Protein AF-A0A938DXZ9-F1 (afdb_monomer_lite)

Sequence (107 aa):
MTWPRDLVDAGHPEFLEHAERWLLDRSPPEWRTSTLRGDVPALAWAVTHHIEGARAGARQAYREARPRFQEPLLTRVHTALESYGAHLLTVEREVAQVRRALDRRST

Secondary structure (DSSP, 8-state):
----TTS--TTSTTHHHHHHHHHHTTS-GGGGGSTTTT-HHHHHHHHHHHHHHHHHHHHHHHHHHHHH--TTHHHHHHHHHHHHHHHHHHHHHHHHHHHHHHHHH--

Structure (mmCIF, N/CA/C/O backbone):
data_AF-A0A938DXZ9-F1
#
_entry.id   AF-A0A938DXZ9-F1
#
loop_
_atom_site.group_PDB
_atom_site.id
_atom_site.type_symbol
_atom_site.label_atom_id
_atom_site.label_alt_id
_atom_site.label_comp_id
_atom_site.label_asym_id
_atom_site.label_entity_id
_atom_site.label_seq_id
_atom_site.pdbx_PDB_ins_code
_atom_site.Cartn_x
_atom_site.Cartn_y
_atom_site.Cartn_z
_atom_site.occupancy
_atom_site.B_iso_or_equiv
_atom_site.auth_seq_id
_atom_site.auth_comp_id
_atom_site.auth_asym_id
_atom_site.auth_atom_id
_atom_site.pdbx_PDB_model_num
ATOM 1 N N . MET A 1 1 ? 9.147 15.988 1.680 1.00 60.62 1 MET A N 1
ATOM 2 C CA . MET A 1 1 ? 8.645 14.647 1.296 1.00 60.62 1 MET A CA 1
ATOM 3 C C . MET A 1 1 ? 9.865 13.763 1.144 1.00 60.62 1 MET A C 1
ATOM 5 O O . MET A 1 1 ? 10.803 14.210 0.500 1.00 60.62 1 MET A O 1
ATOM 9 N N . THR A 1 2 ? 9.889 12.599 1.786 1.00 84.06 2 THR A N 1
ATOM 10 C CA . THR A 1 2 ? 11.111 11.796 1.951 1.00 84.06 2 THR A CA 1
ATOM 11 C C . THR A 1 2 ? 11.077 10.604 1.000 1.00 84.06 2 THR A C 1
ATOM 13 O O . THR A 1 2 ? 10.030 9.974 0.864 1.00 84.06 2 THR A O 1
ATOM 16 N N . TRP A 1 3 ? 12.193 10.342 0.318 1.00 93.38 3 TRP A N 1
ATOM 17 C CA . TRP A 1 3 ? 12.401 9.121 -0.467 1.00 93.38 3 TRP A CA 1
ATOM 18 C C . TRP A 1 3 ? 12.346 7.885 0.454 1.00 93.38 3 TRP A C 1
ATOM 20 O O . TRP A 1 3 ? 12.735 8.016 1.622 1.00 93.38 3 TRP A O 1
ATOM 30 N N . PRO A 1 4 ? 11.877 6.711 -0.011 1.00 95.31 4 PRO A N 1
ATOM 31 C CA . PRO A 1 4 ? 11.871 5.508 0.816 1.00 95.31 4 PRO A CA 1
ATOM 32 C C . PRO A 1 4 ? 13.290 5.148 1.268 1.00 95.31 4 PRO A C 1
ATOM 34 O O . PRO A 1 4 ? 14.235 5.211 0.486 1.00 95.31 4 PRO A O 1
ATOM 37 N N . ARG A 1 5 ? 13.458 4.771 2.538 1.00 92.94 5 ARG A N 1
ATOM 38 C CA . ARG A 1 5 ? 14.785 4.425 3.093 1.00 92.94 5 ARG A CA 1
ATOM 39 C C . ARG A 1 5 ? 15.299 3.064 2.625 1.00 92.94 5 ARG A C 1
ATOM 41 O O . ARG A 1 5 ? 16.493 2.808 2.697 1.00 92.94 5 ARG A O 1
ATOM 48 N N . ASP A 1 6 ? 14.388 2.204 2.194 1.00 95.06 6 ASP A N 1
ATOM 49 C CA . ASP A 1 6 ? 14.597 0.826 1.755 1.00 95.06 6 ASP A CA 1
ATOM 50 C C . ASP A 1 6 ? 14.566 0.685 0.222 1.00 95.06 6 ASP A C 1
ATOM 52 O O . ASP A 1 6 ? 14.401 -0.417 -0.291 1.00 95.06 6 ASP A O 1
ATOM 56 N N . LEU A 1 7 ? 14.716 1.793 -0.513 1.00 97.62 7 LEU A N 1
ATOM 57 C CA . LEU A 1 7 ? 14.781 1.810 -1.972 1.00 97.62 7 LEU A CA 1
ATOM 58 C C . LEU A 1 7 ? 16.011 2.589 -2.435 1.00 97.62 7 LEU A C 1
ATOM 60 O O . LEU A 1 7 ? 16.270 3.696 -1.958 1.00 97.62 7 LEU A O 1
ATOM 64 N N . VAL A 1 8 ? 16.739 2.029 -3.403 1.00 96.75 8 VAL A N 1
ATOM 65 C CA . VAL A 1 8 ? 17.842 2.725 -4.085 1.00 96.75 8 VAL A CA 1
ATOM 66 C C . VAL A 1 8 ? 17.367 4.052 -4.683 1.00 96.75 8 VAL A C 1
ATOM 68 O O . VAL A 1 8 ? 16.177 4.242 -4.937 1.00 96.75 8 VAL A O 1
ATOM 71 N N . ASP A 1 9 ? 18.276 4.999 -4.895 1.00 95.31 9 ASP A N 1
ATOM 72 C CA . ASP A 1 9 ? 17.906 6.284 -5.485 1.00 95.31 9 ASP A CA 1
ATOM 73 C C . ASP A 1 9 ? 17.371 6.138 -6.926 1.00 95.31 9 ASP A C 1
ATOM 75 O O . ASP A 1 9 ? 17.625 5.156 -7.625 1.00 95.31 9 ASP A O 1
ATOM 79 N N . ALA A 1 10 ? 16.623 7.144 -7.387 1.00 94.88 10 ALA A N 1
ATOM 80 C CA . ALA A 1 10 ? 16.011 7.140 -8.718 1.00 94.88 10 ALA A CA 1
ATOM 81 C C . ALA A 1 10 ? 17.022 7.144 -9.883 1.00 94.88 10 ALA A C 1
ATOM 83 O O . ALA A 1 10 ? 16.634 6.862 -11.020 1.00 94.88 10 ALA A O 1
ATOM 84 N N . GLY A 1 11 ? 18.278 7.527 -9.632 1.00 95.00 11 GLY A N 1
ATOM 85 C CA . GLY A 1 11 ? 19.361 7.555 -10.616 1.00 95.00 11 GLY A CA 1
ATOM 86 C C . GLY A 1 11 ? 20.120 6.230 -10.713 1.00 95.00 11 GLY A C 1
ATOM 87 O O . GLY A 1 11 ? 20.817 6.009 -11.702 1.00 95.00 11 GLY A O 1
ATOM 88 N N . HIS A 1 12 ? 19.954 5.340 -9.734 1.00 97.00 12 HIS A N 1
ATOM 89 C CA . HIS A 1 12 ? 20.637 4.060 -9.669 1.00 97.00 12 HIS A CA 1
ATOM 90 C C . HIS A 1 12 ? 20.344 3.209 -10.922 1.00 97.00 12 HIS A C 1
ATOM 92 O O . HIS A 1 12 ? 19.183 3.122 -11.341 1.00 97.00 12 HIS A O 1
ATOM 98 N N . PRO A 1 13 ? 21.349 2.541 -11.527 1.00 95.50 13 PRO A N 1
ATOM 99 C CA . PRO A 1 13 ? 21.154 1.747 -12.747 1.00 95.50 13 PRO A CA 1
ATOM 100 C C . PRO A 1 13 ? 20.078 0.663 -12.608 1.00 95.50 13 PRO A C 1
ATOM 102 O O . PRO A 1 13 ? 19.278 0.455 -13.515 1.00 95.50 13 PRO A O 1
ATOM 105 N N . GLU A 1 14 ? 20.012 0.026 -11.440 1.00 96.06 14 GLU A N 1
ATOM 106 C CA . GLU A 1 14 ? 19.052 -1.044 -11.133 1.00 96.06 14 GLU A CA 1
ATOM 107 C C . GLU A 1 14 ? 17.719 -0.533 -10.553 1.00 96.06 14 GLU A C 1
ATOM 109 O O . GLU A 1 14 ? 16.908 -1.326 -10.076 1.00 96.06 14 GLU A O 1
ATOM 114 N N . PHE A 1 15 ? 17.472 0.784 -10.554 1.00 96.56 15 PHE A N 1
ATOM 115 C CA . PHE A 1 15 ? 16.310 1.386 -9.888 1.00 96.56 15 PHE A CA 1
ATOM 116 C C . PHE A 1 15 ? 14.984 0.692 -10.228 1.00 96.56 15 PHE A C 1
ATOM 118 O O . PHE A 1 15 ? 14.199 0.434 -9.323 1.00 96.56 15 PHE A O 1
ATOM 125 N N . LEU A 1 16 ? 14.742 0.342 -11.496 1.00 97.06 16 LEU A N 1
ATOM 126 C CA . LEU A 1 16 ? 13.484 -0.291 -11.913 1.00 97.06 16 LEU A CA 1
ATOM 127 C C . LEU A 1 16 ? 13.275 -1.680 -11.287 1.00 97.06 16 LEU A C 1
ATOM 129 O O . LEU A 1 16 ? 12.168 -1.983 -10.852 1.00 97.06 16 LEU A O 1
ATOM 133 N N . GLU A 1 17 ? 14.325 -2.498 -11.184 1.00 96.75 17 GLU A N 1
ATOM 134 C CA . GLU A 1 17 ? 14.247 -3.841 -10.588 1.00 96.75 17 GLU A CA 1
ATOM 135 C C . GLU A 1 17 ? 14.014 -3.771 -9.071 1.00 96.75 17 GLU A C 1
ATOM 137 O O . GLU A 1 17 ? 13.245 -4.545 -8.493 1.00 96.75 17 GLU A O 1
ATOM 142 N N . HIS A 1 18 ? 14.671 -2.823 -8.398 1.00 97.94 18 HIS A N 1
ATOM 143 C CA . HIS A 1 18 ? 14.440 -2.575 -6.973 1.00 97.94 18 HIS A CA 1
ATOM 144 C C . HIS A 1 18 ? 13.054 -1.973 -6.730 1.00 97.94 18 HIS A C 1
ATOM 146 O O . HIS A 1 18 ? 12.365 -2.403 -5.809 1.00 97.94 18 HIS A O 1
ATOM 152 N N . ALA A 1 19 ? 12.606 -1.047 -7.580 1.00 97.75 19 ALA A N 1
ATOM 153 C CA . ALA A 1 19 ? 11.286 -0.430 -7.486 1.00 97.75 19 ALA A CA 1
ATOM 154 C C . ALA A 1 19 ? 10.159 -1.447 -7.693 1.00 97.75 19 ALA A C 1
ATOM 156 O O . ALA A 1 19 ? 9.175 -1.398 -6.960 1.00 97.75 19 ALA A O 1
ATOM 157 N N . GLU A 1 20 ? 10.297 -2.389 -8.632 1.00 97.88 20 GLU A N 1
ATOM 158 C CA . GLU A 1 20 ? 9.317 -3.462 -8.825 1.00 97.88 20 GLU A CA 1
ATOM 159 C C . GLU A 1 20 ? 9.129 -4.283 -7.543 1.00 97.88 20 GLU A C 1
ATOM 161 O O . GLU A 1 20 ? 8.011 -4.403 -7.040 1.00 97.88 20 GLU A O 1
ATOM 166 N N . ARG A 1 21 ? 10.225 -4.810 -6.980 1.00 97.44 21 ARG A N 1
ATOM 167 C CA . ARG A 1 21 ? 10.195 -5.598 -5.735 1.00 97.44 21 ARG A CA 1
ATOM 168 C C . ARG A 1 21 ? 9.608 -4.789 -4.581 1.00 97.44 21 ARG A C 1
ATOM 170 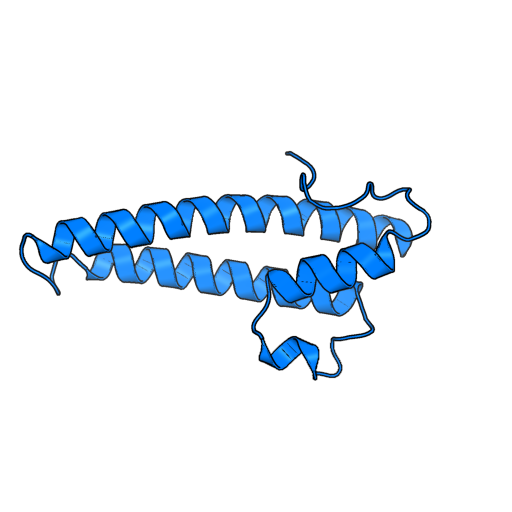O O . ARG A 1 21 ? 8.698 -5.248 -3.897 1.00 97.44 21 ARG A O 1
ATOM 177 N N . TRP A 1 22 ? 10.070 -3.551 -4.438 1.00 97.94 22 TRP A N 1
ATOM 178 C CA . TRP A 1 22 ? 9.636 -2.630 -3.394 1.00 97.94 22 TRP A CA 1
ATOM 179 C C . TRP A 1 22 ? 8.138 -2.288 -3.477 1.00 97.94 22 TRP A C 1
ATOM 181 O O . TRP A 1 22 ? 7.469 -2.200 -2.443 1.00 97.94 22 TRP A O 1
ATOM 191 N N . LEU A 1 23 ? 7.594 -2.126 -4.690 1.00 98.00 23 LEU A N 1
ATOM 192 C CA . LEU A 1 23 ? 6.163 -1.922 -4.933 1.00 98.00 23 LEU A CA 1
ATOM 193 C C . LEU A 1 23 ? 5.361 -3.197 -4.655 1.00 98.00 23 LEU A C 1
ATOM 195 O O . LEU A 1 23 ? 4.299 -3.117 -4.039 1.00 98.00 23 LEU A O 1
ATOM 199 N N . LEU A 1 24 ? 5.870 -4.368 -5.055 1.00 97.62 24 LEU A N 1
ATOM 200 C CA . LEU A 1 24 ? 5.225 -5.655 -4.786 1.00 97.62 24 LEU A CA 1
AT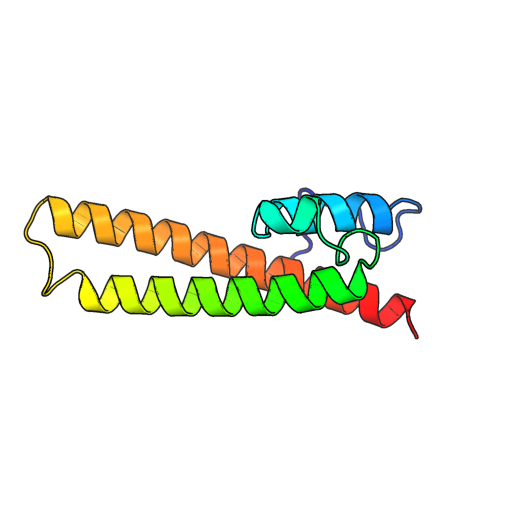OM 201 C C . LEU A 1 24 ? 5.112 -5.943 -3.282 1.00 97.62 24 LEU A C 1
ATOM 203 O O . LEU A 1 24 ? 4.089 -6.464 -2.834 1.00 97.62 24 LEU A O 1
ATOM 207 N N . ASP A 1 25 ? 6.105 -5.539 -2.491 1.00 96.81 25 ASP A N 1
ATOM 208 C CA . ASP A 1 25 ? 6.083 -5.631 -1.024 1.00 96.81 25 ASP A CA 1
ATOM 209 C C . ASP A 1 25 ? 5.021 -4.740 -0.364 1.00 96.81 25 ASP A C 1
ATOM 211 O O . ASP A 1 25 ? 4.629 -4.983 0.775 1.00 96.81 25 ASP A O 1
ATOM 215 N N . ARG A 1 26 ? 4.501 -3.750 -1.096 1.00 96.00 26 ARG A N 1
ATOM 216 C CA . ARG A 1 26 ? 3.447 -2.813 -0.665 1.00 96.00 26 ARG A CA 1
ATOM 217 C C . ARG A 1 26 ? 2.108 -3.057 -1.364 1.00 96.00 26 ARG A C 1
ATOM 219 O O . ARG A 1 26 ? 1.203 -2.228 -1.284 1.00 96.00 26 ARG A O 1
ATOM 226 N N . SER A 1 27 ? 1.993 -4.180 -2.061 1.00 96.44 27 SER A N 1
ATOM 227 C CA . SER A 1 27 ? 0.829 -4.559 -2.852 1.00 96.44 27 SER A CA 1
ATOM 228 C C . SER A 1 27 ? 0.175 -5.843 -2.329 1.00 96.44 27 SER A C 1
ATOM 230 O O . SER A 1 27 ? 0.807 -6.586 -1.568 1.00 96.44 27 SER A O 1
ATOM 232 N N . PRO A 1 28 ? -1.068 -6.147 -2.743 1.00 96.19 28 PRO A N 1
ATOM 233 C CA . PRO A 1 28 ? -1.655 -7.463 -2.531 1.00 96.19 28 PRO A CA 1
ATOM 234 C C . PRO A 1 28 ? -0.734 -8.586 -3.040 1.00 96.19 28 PRO A C 1
ATOM 236 O O . PRO A 1 28 ? -0.146 -8.461 -4.119 1.00 96.19 28 PRO A O 1
ATOM 239 N N . PRO A 1 29 ? -0.586 -9.697 -2.296 1.00 95.50 29 PRO A N 1
ATOM 240 C CA . PRO A 1 29 ? 0.352 -10.758 -2.652 1.00 95.50 29 PRO A CA 1
ATOM 241 C C . PRO A 1 29 ? 0.068 -11.390 -4.020 1.00 95.50 29 PRO A C 1
ATOM 243 O O . PRO A 1 29 ? 1.008 -11.809 -4.697 1.00 95.50 29 PRO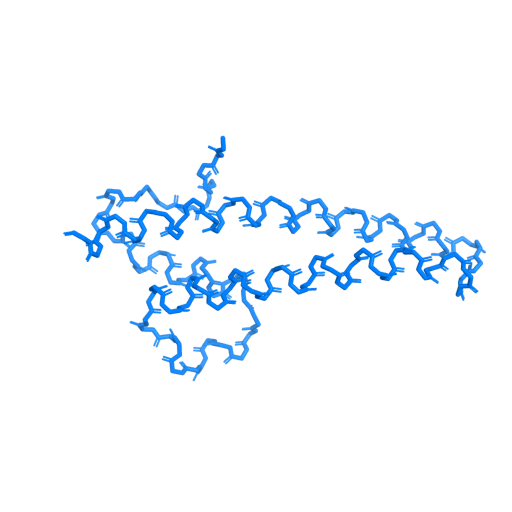 A O 1
ATOM 246 N N . GLU A 1 30 ? -1.189 -11.391 -4.461 1.00 95.06 30 GLU A N 1
ATOM 247 C CA . GLU A 1 30 ? -1.640 -11.916 -5.752 1.00 95.06 30 GLU A CA 1
ATOM 248 C C . GLU A 1 30 ? -1.028 -11.160 -6.939 1.00 95.06 30 GLU A C 1
ATOM 250 O O . GLU A 1 30 ? -0.933 -11.694 -8.042 1.00 95.06 30 GLU A O 1
ATOM 255 N N . TRP A 1 31 ? -0.569 -9.920 -6.742 1.00 96.19 31 TRP A N 1
ATOM 256 C CA . TRP A 1 31 ? 0.021 -9.140 -7.829 1.00 96.19 31 TRP A CA 1
ATOM 257 C C . TRP A 1 31 ? 1.409 -9.640 -8.227 1.00 96.19 31 TRP A C 1
ATOM 259 O O . TRP A 1 31 ? 1.808 -9.434 -9.374 1.00 96.19 31 TRP A O 1
ATOM 269 N N . ARG A 1 32 ? 2.101 -10.387 -7.349 1.00 95.31 32 ARG A N 1
ATOM 270 C CA . ARG A 1 32 ? 3.404 -11.012 -7.650 1.00 95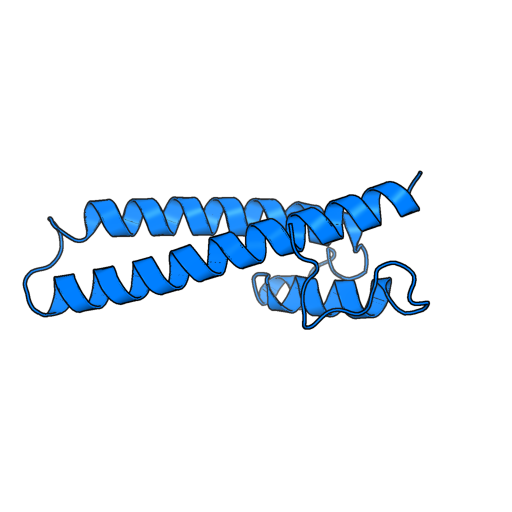.31 32 ARG A CA 1
ATOM 271 C C . ARG A 1 32 ? 3.339 -12.012 -8.807 1.00 95.31 32 ARG A C 1
ATOM 273 O O . ARG A 1 32 ? 4.361 -12.268 -9.438 1.00 95.31 32 ARG A O 1
ATOM 280 N N . THR A 1 33 ? 2.165 -12.572 -9.088 1.00 95.19 33 THR A N 1
ATOM 281 C CA . THR A 1 33 ? 1.934 -13.506 -10.201 1.00 95.19 33 THR A CA 1
ATOM 282 C C . THR A 1 33 ? 1.081 -12.903 -11.319 1.00 95.19 33 THR A C 1
ATOM 284 O O . THR A 1 33 ? 0.788 -13.584 -12.299 1.00 95.19 33 THR A O 1
ATOM 287 N N . SER A 1 34 ? 0.685 -11.635 -11.193 1.00 95.12 34 SER A N 1
ATOM 288 C CA . SER A 1 34 ? -0.148 -10.942 -12.177 1.00 95.12 34 SER A CA 1
ATOM 289 C C . SER A 1 34 ? 0.667 -10.367 -13.337 1.00 95.12 34 SER A C 1
ATOM 291 O O . SER A 1 34 ? 1.885 -10.220 -13.252 1.00 95.12 34 SER A O 1
ATOM 293 N N . THR A 1 35 ? -0.027 -9.943 -14.393 1.00 93.44 35 THR A N 1
ATOM 294 C CA . THR A 1 35 ? 0.571 -9.233 -15.534 1.00 93.44 35 THR A CA 1
ATOM 295 C C . THR A 1 35 ? 1.017 -7.804 -15.212 1.00 93.44 35 THR A C 1
ATOM 297 O O . THR A 1 35 ? 1.611 -7.166 -16.069 1.00 93.44 35 THR A O 1
ATOM 300 N N . LEU A 1 36 ? 0.734 -7.281 -14.008 1.00 91.06 36 LEU A N 1
ATOM 301 C CA . LEU A 1 36 ? 1.300 -6.003 -13.549 1.00 91.06 36 LEU A CA 1
ATOM 302 C C . LEU A 1 36 ? 2.793 -6.130 -13.230 1.00 91.06 36 LEU A C 1
ATOM 304 O O . LEU A 1 36 ? 3.525 -5.144 -13.271 1.00 91.06 36 LEU A O 1
ATOM 308 N N . ARG A 1 37 ? 3.251 -7.344 -12.910 1.00 91.19 37 ARG A N 1
ATOM 309 C CA . ARG A 1 37 ? 4.674 -7.637 -12.784 1.00 91.19 37 ARG A CA 1
ATOM 310 C C . ARG A 1 37 ? 5.331 -7.496 -14.162 1.00 91.19 37 ARG A C 1
ATOM 312 O O . ARG A 1 37 ? 4.854 -8.069 -15.136 1.00 91.19 37 ARG A O 1
ATOM 319 N N . GLY A 1 38 ? 6.424 -6.752 -14.233 1.00 91.81 38 GLY A N 1
ATOM 320 C CA . GLY A 1 38 ? 7.139 -6.391 -15.455 1.00 91.81 38 GLY A CA 1
ATOM 321 C C . GLY A 1 38 ? 6.815 -4.990 -15.981 1.00 91.81 38 GLY A C 1
ATOM 322 O O . GLY A 1 38 ? 7.583 -4.470 -16.785 1.00 91.81 38 GLY A O 1
ATOM 323 N N . ASP A 1 39 ? 5.743 -4.349 -15.503 1.00 95.12 39 ASP A N 1
ATOM 324 C CA . ASP A 1 39 ? 5.370 -2.976 -15.865 1.00 95.12 39 ASP A CA 1
ATOM 325 C C . ASP A 1 39 ? 5.371 -2.084 -14.614 1.00 95.12 39 ASP A C 1
ATOM 327 O O . ASP A 1 39 ? 4.365 -1.904 -13.926 1.00 95.12 39 ASP A O 1
ATOM 331 N N . VAL A 1 40 ? 6.551 -1.546 -14.283 1.00 96.25 40 VAL A N 1
ATOM 332 C CA . VAL A 1 40 ? 6.770 -0.753 -13.061 1.00 96.25 40 VAL A CA 1
ATOM 333 C C . VAL A 1 40 ? 5.877 0.500 -13.000 1.00 96.25 40 VAL A C 1
ATOM 335 O O . VAL A 1 40 ? 5.307 0.749 -11.933 1.00 96.25 40 VAL A O 1
ATOM 338 N N . PRO A 1 41 ? 5.690 1.285 -14.082 1.00 95.56 41 PRO A N 1
ATOM 339 C CA . PRO A 1 41 ? 4.721 2.383 -14.090 1.00 95.56 41 PRO A CA 1
ATOM 340 C C . PRO A 1 41 ? 3.277 1.939 -13.817 1.00 95.56 41 PRO A C 1
ATOM 342 O O . PRO A 1 41 ? 2.612 2.538 -12.964 1.00 95.56 41 PRO A O 1
ATOM 345 N N . ALA A 1 42 ? 2.792 0.881 -14.480 1.00 95.56 42 ALA A N 1
ATOM 346 C CA . ALA A 1 42 ? 1.439 0.370 -14.245 1.00 95.56 42 ALA A CA 1
ATOM 347 C C . ALA A 1 42 ? 1.272 -0.150 -12.808 1.00 95.56 42 ALA A C 1
ATOM 349 O O . ALA A 1 42 ? 0.267 0.137 -12.148 1.00 95.56 42 ALA A O 1
ATOM 350 N N . LEU A 1 43 ? 2.284 -0.847 -12.285 1.00 97.12 43 LEU A N 1
ATOM 351 C CA . LEU A 1 43 ? 2.318 -1.318 -10.906 1.00 97.12 43 LEU A CA 1
ATOM 352 C C . LEU A 1 43 ? 2.285 -0.148 -9.912 1.00 97.12 43 LEU A C 1
ATOM 354 O O . LEU A 1 43 ? 1.489 -0.166 -8.975 1.00 97.12 43 LEU A O 1
ATOM 358 N N . ALA A 1 44 ? 3.086 0.901 -10.121 1.00 97.25 44 ALA A N 1
ATOM 359 C CA . ALA A 1 44 ? 3.098 2.087 -9.261 1.00 97.25 44 ALA A CA 1
ATOM 360 C C . ALA A 1 44 ? 1.743 2.817 -9.256 1.00 97.25 44 ALA A C 1
ATOM 362 O O . ALA A 1 44 ? 1.277 3.285 -8.208 1.00 97.25 44 ALA A O 1
ATOM 363 N N . TRP A 1 45 ? 1.086 2.898 -10.418 1.00 96.56 45 TRP A N 1
ATOM 364 C CA . TRP A 1 45 ? -0.269 3.432 -10.534 1.00 96.56 45 TRP A CA 1
ATOM 365 C C . TRP A 1 45 ? -1.270 2.603 -9.719 1.00 96.56 45 TRP A C 1
ATOM 367 O O . TRP A 1 45 ? -1.992 3.165 -8.892 1.00 96.56 45 TRP A O 1
ATOM 377 N N . ALA A 1 46 ? -1.261 1.277 -9.879 1.00 97.44 46 ALA A N 1
ATOM 378 C CA . ALA A 1 46 ? -2.165 0.372 -9.174 1.00 97.44 46 ALA A CA 1
ATOM 379 C C . ALA A 1 46 ? -1.940 0.388 -7.651 1.00 97.44 46 ALA A C 1
ATOM 381 O O . ALA A 1 46 ? -2.898 0.504 -6.882 1.00 97.44 46 ALA A O 1
ATOM 382 N N . VAL A 1 47 ? -0.679 0.343 -7.203 1.00 97.94 47 VAL A N 1
ATOM 383 C CA . VAL A 1 47 ? -0.305 0.394 -5.777 1.00 97.94 47 VAL A CA 1
ATOM 384 C C . VAL A 1 47 ? -0.791 1.688 -5.127 1.00 97.94 47 VAL A C 1
ATOM 386 O O . VAL A 1 47 ? -1.267 1.659 -3.993 1.00 97.94 47 VAL A O 1
ATOM 389 N N . THR A 1 48 ? -0.752 2.814 -5.847 1.00 97.50 48 THR A N 1
ATOM 390 C CA . THR A 1 48 ? -1.272 4.084 -5.318 1.00 97.50 48 THR A CA 1
ATOM 391 C C . THR A 1 48 ? -2.759 3.980 -4.969 1.00 97.50 48 THR A C 1
ATOM 393 O O . THR A 1 48 ? -3.145 4.281 -3.841 1.00 97.50 48 THR A O 1
ATOM 396 N N . HIS A 1 49 ? -3.584 3.489 -5.900 1.00 97.88 49 HIS A N 1
ATOM 397 C CA . HIS A 1 49 ? -5.025 3.308 -5.669 1.00 97.88 49 HIS A CA 1
ATOM 398 C C . HIS A 1 49 ? -5.312 2.291 -4.563 1.00 97.88 49 HIS A C 1
ATOM 400 O O . HIS A 1 49 ? -6.212 2.493 -3.746 1.00 97.88 49 HIS A O 1
ATOM 406 N N . HIS A 1 50 ? -4.524 1.216 -4.492 1.00 97.75 50 HIS A N 1
ATOM 407 C CA . HIS A 1 50 ? -4.638 0.231 -3.419 1.00 97.75 50 HIS A CA 1
ATOM 408 C C . HIS A 1 50 ? -4.420 0.860 -2.036 1.00 97.75 50 HIS A C 1
ATOM 410 O O . HIS A 1 50 ? -5.239 0.664 -1.136 1.00 97.75 50 HIS A O 1
ATOM 416 N N . ILE A 1 51 ? -3.359 1.654 -1.870 1.00 97.56 51 ILE A N 1
ATOM 417 C CA . ILE A 1 51 ? -3.051 2.324 -0.600 1.00 97.56 51 ILE A CA 1
ATOM 418 C C . ILE A 1 51 ? -4.128 3.350 -0.247 1.00 97.56 51 ILE A C 1
ATOM 420 O O . ILE A 1 51 ? -4.547 3.421 0.910 1.00 97.56 51 ILE A O 1
ATOM 424 N N . GLU A 1 52 ? -4.611 4.122 -1.221 1.00 97.00 52 GLU A N 1
ATOM 425 C CA . GLU A 1 52 ? -5.708 5.072 -1.011 1.00 97.00 52 GLU A CA 1
ATOM 426 C C . GLU A 1 52 ? -6.970 4.366 -0.492 1.00 97.00 52 GLU A C 1
ATOM 428 O O . GLU A 1 52 ? -7.558 4.803 0.508 1.00 97.00 52 GLU A O 1
ATOM 433 N N . GLY A 1 53 ? -7.334 3.235 -1.105 1.00 98.06 53 GLY A N 1
ATOM 434 C CA . GLY A 1 53 ? -8.441 2.382 -0.675 1.00 98.06 53 GLY A CA 1
ATOM 435 C C . GLY A 1 53 ? -8.235 1.806 0.728 1.00 98.06 53 GLY A C 1
ATOM 436 O O . GLY A 1 53 ? -9.109 1.946 1.587 1.00 98.06 53 GLY A O 1
ATOM 437 N N . ALA A 1 54 ? -7.058 1.238 1.008 1.00 97.44 54 ALA A N 1
ATOM 438 C CA . ALA A 1 54 ? -6.711 0.713 2.330 1.00 97.44 54 ALA A CA 1
ATOM 439 C C . ALA A 1 54 ? -6.800 1.801 3.413 1.00 97.44 54 ALA A C 1
ATOM 441 O O . ALA A 1 54 ? -7.352 1.584 4.495 1.00 97.44 54 ALA A O 1
ATOM 442 N N . ARG A 1 55 ? -6.335 3.017 3.104 1.00 97.00 55 ARG A N 1
ATOM 443 C CA . ARG A 1 55 ? -6.375 4.163 4.020 1.00 97.00 55 ARG A CA 1
ATOM 444 C C . ARG A 1 55 ? -7.806 4.630 4.272 1.00 97.00 55 ARG A C 1
ATOM 446 O O . ARG A 1 55 ? -8.145 4.987 5.402 1.00 97.00 55 ARG A O 1
ATOM 453 N N . ALA A 1 56 ? -8.650 4.647 3.242 1.00 97.50 56 ALA A N 1
ATOM 454 C CA . ALA A 1 56 ? -10.070 4.955 3.387 1.00 97.50 56 ALA A CA 1
ATOM 455 C C . ALA A 1 56 ? -10.783 3.918 4.270 1.00 97.50 56 ALA A C 1
ATOM 457 O O . ALA A 1 56 ? -11.479 4.310 5.212 1.00 97.50 56 ALA A O 1
ATOM 458 N N . GLY A 1 57 ? -10.528 2.629 4.030 1.00 98.06 57 GLY A N 1
ATOM 459 C CA . GLY A 1 57 ? -11.058 1.524 4.828 1.00 98.06 57 GLY A CA 1
ATOM 460 C C . GLY A 1 57 ? -10.624 1.592 6.293 1.00 98.06 57 GLY A C 1
ATOM 461 O O . GLY A 1 57 ? -11.468 1.518 7.182 1.00 98.06 57 GLY A O 1
ATOM 462 N N . ALA A 1 58 ? -9.341 1.845 6.569 1.00 97.44 58 ALA A N 1
ATOM 463 C CA . ALA A 1 58 ? -8.835 1.994 7.936 1.00 97.44 58 ALA A CA 1
ATOM 464 C C . ALA A 1 58 ? -9.519 3.151 8.687 1.00 97.44 58 ALA A C 1
ATOM 466 O O . ALA A 1 58 ? -9.944 2.993 9.833 1.00 97.44 58 ALA A O 1
ATOM 467 N N . ARG A 1 59 ? -9.699 4.308 8.028 1.00 97.50 59 ARG A N 1
ATOM 468 C CA . ARG A 1 59 ? -10.431 5.445 8.614 1.00 97.50 59 ARG A CA 1
ATOM 469 C C . ARG A 1 59 ? -11.893 5.107 8.896 1.00 97.50 59 ARG A C 1
ATOM 471 O O . ARG A 1 59 ? -12.441 5.585 9.885 1.00 97.50 59 ARG A O 1
ATOM 478 N N . GLN A 1 60 ? -12.539 4.347 8.016 1.00 98.25 60 GLN A N 1
ATOM 479 C CA . GLN A 1 60 ? -13.915 3.907 8.222 1.00 98.25 60 GLN A CA 1
ATOM 480 C C . GLN A 1 60 ? -14.018 2.942 9.405 1.00 98.25 60 GLN A C 1
ATOM 482 O O . GLN A 1 60 ? -14.791 3.209 10.323 1.00 98.25 60 GLN A O 1
ATOM 487 N N . ALA A 1 61 ? -13.168 1.915 9.445 1.00 98.25 61 ALA A N 1
ATOM 488 C CA . ALA A 1 61 ? -13.101 0.967 10.551 1.00 98.25 61 ALA A CA 1
ATOM 489 C C . ALA A 1 61 ? -12.880 1.671 11.900 1.00 98.25 61 ALA A C 1
ATOM 491 O O . ALA A 1 61 ? -13.523 1.329 12.888 1.00 98.25 61 ALA A O 1
ATOM 492 N N . TYR A 1 62 ? -12.036 2.708 11.939 1.00 97.75 62 TYR A N 1
ATOM 493 C CA . TYR A 1 62 ? -11.796 3.484 13.158 1.00 97.75 62 TYR A CA 1
ATOM 494 C C . TYR A 1 62 ? -13.064 4.191 13.663 1.00 97.75 62 TYR A C 1
ATOM 496 O O . TYR A 1 62 ? -13.371 4.141 14.858 1.00 97.75 62 TYR A O 1
ATOM 504 N N . ARG A 1 63 ? -13.826 4.821 12.754 1.00 97.50 63 ARG A N 1
ATOM 505 C CA . ARG A 1 63 ? -15.097 5.494 13.084 1.00 97.50 63 ARG A CA 1
ATOM 506 C C . ARG A 1 63 ? -16.161 4.509 13.565 1.00 97.50 63 ARG A C 1
ATOM 508 O O . ARG A 1 63 ? -16.920 4.829 14.475 1.00 97.50 63 ARG A O 1
ATOM 515 N N . GLU A 1 64 ? -16.200 3.321 12.973 1.00 98.19 64 GLU A N 1
ATOM 516 C CA . GLU A 1 64 ? -17.192 2.285 13.275 1.00 98.19 64 GLU A CA 1
ATOM 517 C C . GLU A 1 64 ? -16.823 1.421 14.492 1.00 98.19 64 GLU A C 1
ATOM 519 O O . GLU A 1 64 ? -17.685 0.743 15.047 1.00 98.19 64 GLU A O 1
ATOM 524 N N . ALA A 1 65 ? -15.574 1.466 14.966 1.00 98.00 65 ALA A N 1
ATOM 525 C CA . ALA A 1 65 ? -15.122 0.639 16.084 1.00 98.00 65 ALA A CA 1
ATOM 526 C C . ALA A 1 65 ? -15.852 0.952 17.403 1.00 98.00 65 ALA A C 1
ATOM 528 O O . ALA A 1 65 ? -16.226 0.027 18.122 1.00 98.00 65 ALA A O 1
ATOM 529 N N . ARG A 1 66 ? -16.108 2.233 17.711 1.00 96.44 66 ARG A N 1
ATOM 530 C CA . ARG A 1 66 ? -16.741 2.657 18.977 1.00 96.44 66 ARG A CA 1
ATOM 531 C C . ARG A 1 66 ? -18.153 2.093 19.194 1.00 96.44 66 ARG A C 1
ATOM 533 O O . ARG A 1 66 ? -18.406 1.598 20.286 1.00 96.44 66 ARG A O 1
ATOM 540 N N . PRO A 1 67 ? -19.080 2.138 18.219 1.00 97.56 67 PRO A N 1
ATOM 541 C CA . PRO A 1 67 ? -20.382 1.486 18.377 1.00 97.56 67 PRO A CA 1
ATOM 542 C C . PRO A 1 67 ? -20.318 -0.051 18.286 1.00 97.56 67 PRO A C 1
ATOM 544 O O . PRO A 1 67 ? -21.277 -0.717 18.666 1.00 97.56 67 PRO A O 1
ATOM 547 N N . ARG A 1 68 ? -19.222 -0.629 17.774 1.00 98.06 68 ARG A N 1
ATOM 548 C CA . ARG A 1 68 ? -19.077 -2.075 17.532 1.00 98.06 68 ARG A CA 1
ATOM 549 C C . ARG A 1 68 ? -18.473 -2.837 18.713 1.00 98.06 68 ARG A C 1
ATOM 551 O O . ARG A 1 68 ? -18.828 -4.000 18.912 1.00 98.06 68 ARG A O 1
ATOM 558 N N . PHE A 1 69 ? -17.545 -2.220 19.442 1.00 98.31 69 PHE A N 1
ATOM 559 C CA . PHE A 1 69 ? -16.720 -2.872 20.459 1.00 98.31 69 PHE A CA 1
ATOM 560 C C . PHE A 1 69 ? -16.791 -2.145 21.806 1.00 98.31 69 PHE A C 1
ATOM 562 O O . PHE A 1 69 ? -16.921 -0.927 21.865 1.00 98.31 69 PHE A O 1
ATOM 569 N N . GLN A 1 70 ? -16.667 -2.909 22.891 1.00 98.12 70 GLN A N 1
ATOM 570 C CA . GLN A 1 70 ? -16.553 -2.397 24.260 1.00 98.12 70 GLN A CA 1
ATOM 571 C C . GLN A 1 70 ? -15.101 -2.479 24.750 1.00 98.12 70 GLN A C 1
ATOM 573 O O . GLN A 1 70 ? -14.257 -3.137 24.133 1.00 98.12 70 GLN A O 1
ATOM 578 N N . GLU A 1 71 ? -14.799 -1.821 25.868 1.00 97.31 71 GLU A N 1
ATOM 579 C CA . GLU A 1 71 ? -13.485 -1.943 26.505 1.00 97.31 71 GLU A CA 1
ATOM 580 C C . GLU A 1 71 ? -13.244 -3.356 27.065 1.00 97.31 71 GLU A C 1
ATOM 582 O O . GLU A 1 71 ? -14.195 -4.011 27.498 1.00 97.31 71 GLU A O 1
ATOM 587 N N . PRO A 1 72 ? -11.986 -3.847 27.072 1.00 97.12 72 PRO A N 1
ATOM 588 C CA . PRO A 1 72 ? -10.750 -3.191 26.603 1.00 97.12 72 PRO A CA 1
ATOM 589 C C . PRO A 1 72 ? -10.468 -3.373 25.095 1.00 97.12 72 PRO A C 1
ATOM 591 O O . PRO A 1 72 ? -9.430 -2.948 24.583 1.00 97.12 72 PRO A O 1
ATOM 594 N N . LEU A 1 73 ? -11.355 -4.064 24.369 1.00 98.12 73 LEU A N 1
ATOM 595 C CA . LEU A 1 73 ? -11.150 -4.397 22.958 1.00 98.12 73 LEU A CA 1
ATOM 596 C C . LEU A 1 73 ? -11.182 -3.154 22.060 1.00 98.12 73 LEU A C 1
ATOM 598 O O . LEU A 1 73 ? -10.400 -3.085 21.113 1.00 98.12 73 LEU A O 1
ATOM 602 N N . LEU A 1 74 ? -12.040 -2.177 22.368 1.00 98.31 74 LEU A N 1
ATOM 603 C CA . LEU A 1 74 ? -12.105 -0.904 21.647 1.00 98.31 74 LEU A CA 1
ATOM 604 C C . LEU A 1 74 ? -10.737 -0.212 21.611 1.00 98.31 74 LEU A C 1
ATOM 606 O O . LEU A 1 74 ? -10.243 0.080 20.521 1.00 98.31 74 LEU A O 1
ATOM 610 N N . THR A 1 75 ? -10.096 -0.046 22.772 1.00 98.31 75 THR A N 1
ATOM 611 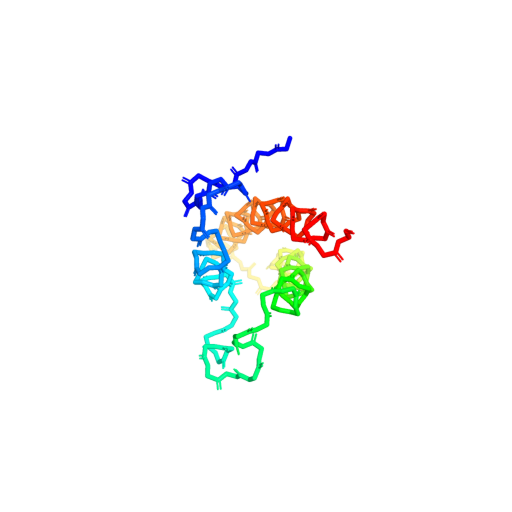C CA . THR A 1 75 ? -8.745 0.524 22.862 1.00 98.31 75 THR A CA 1
ATOM 612 C C . THR A 1 75 ? -7.758 -0.239 21.974 1.00 98.31 75 THR A C 1
ATOM 614 O O . THR A 1 75 ? -7.058 0.365 21.163 1.00 98.31 75 THR A O 1
ATOM 617 N N . ARG A 1 76 ? -7.744 -1.579 22.044 1.00 98.38 76 ARG A N 1
ATOM 618 C CA . ARG A 1 76 ? -6.842 -2.410 21.223 1.00 98.38 76 ARG A CA 1
ATOM 619 C C . ARG A 1 76 ? -7.066 -2.212 19.719 1.00 98.38 76 ARG A C 1
ATOM 621 O O . ARG A 1 76 ? -6.096 -2.140 18.964 1.00 98.38 76 ARG A O 1
ATOM 628 N N . VAL A 1 77 ? -8.324 -2.139 19.283 1.00 98.38 77 VAL A N 1
ATOM 629 C CA . VAL A 1 77 ? -8.697 -1.926 17.875 1.00 98.38 77 VAL A CA 1
ATOM 630 C C . VAL A 1 77 ? -8.271 -0.534 17.407 1.00 98.38 77 VAL A C 1
ATOM 632 O O . VAL A 1 77 ? -7.653 -0.415 16.351 1.00 98.38 77 VAL A O 1
ATOM 635 N N . HIS A 1 78 ? -8.552 0.511 18.190 1.00 98.19 78 HIS A N 1
ATOM 636 C CA . HIS A 1 78 ? -8.149 1.883 17.868 1.00 98.19 78 HIS A CA 1
ATOM 637 C C . HIS A 1 78 ? -6.633 2.028 17.765 1.00 98.19 78 HIS A C 1
ATOM 639 O O . HIS A 1 78 ? -6.162 2.510 16.738 1.00 98.19 78 HIS A O 1
ATOM 645 N N . THR A 1 79 ? -5.867 1.517 18.734 1.00 98.31 79 THR A N 1
ATOM 646 C CA . THR A 1 79 ? -4.396 1.551 18.683 1.00 98.31 79 THR A CA 1
ATOM 647 C C . THR A 1 79 ? -3.847 0.854 17.435 1.00 98.31 79 THR A C 1
ATOM 649 O O . THR A 1 79 ? -2.949 1.376 16.771 1.00 98.31 79 THR A O 1
ATOM 652 N N . ALA A 1 80 ? -4.394 -0.314 17.077 1.00 98.25 80 ALA A N 1
ATOM 653 C CA . ALA A 1 80 ? -3.967 -1.036 15.881 1.00 98.25 80 ALA A CA 1
ATOM 654 C C . ALA A 1 80 ? -4.267 -0.247 14.592 1.00 98.25 80 ALA A C 1
ATOM 656 O O . ALA A 1 80 ? -3.402 -0.128 13.723 1.00 98.25 80 ALA A O 1
ATOM 657 N N . LEU A 1 81 ? -5.468 0.327 14.476 1.00 98.19 81 LEU A N 1
ATOM 658 C CA . LEU A 1 81 ? -5.880 1.107 13.306 1.00 98.19 81 LEU A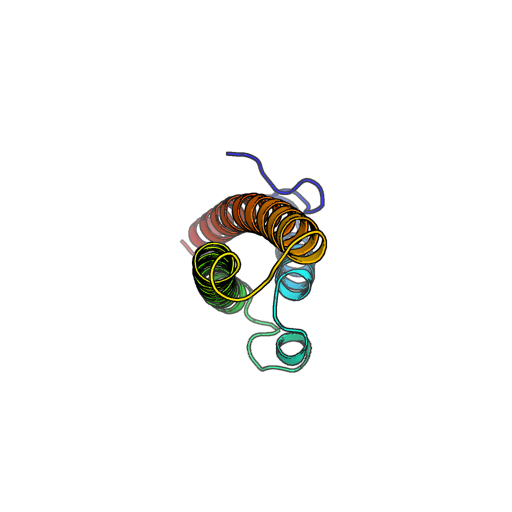 CA 1
ATOM 659 C C . LEU A 1 81 ? -5.129 2.438 13.182 1.00 98.19 81 LEU A C 1
ATOM 661 O O . LEU A 1 81 ? -4.824 2.851 12.065 1.00 98.19 81 LEU A O 1
ATOM 665 N N . GLU A 1 82 ? -4.799 3.096 14.293 1.00 97.62 82 GLU A N 1
ATOM 666 C CA . GLU A 1 82 ? -3.975 4.312 14.308 1.00 97.62 82 GLU A CA 1
ATOM 667 C C . GLU A 1 82 ? -2.558 4.027 13.815 1.00 97.62 82 GLU A C 1
ATOM 669 O O . GLU A 1 82 ? -2.063 4.717 12.921 1.00 97.62 82 GLU A O 1
ATOM 674 N N . SER A 1 83 ? -1.933 2.969 14.343 1.00 98.06 83 SER A N 1
ATOM 675 C CA . SER A 1 83 ? -0.605 2.528 13.910 1.00 98.06 83 SER A CA 1
ATOM 676 C C . SER A 1 83 ? -0.596 2.176 12.419 1.00 98.06 83 SER A C 1
ATOM 678 O O . SER A 1 83 ? 0.239 2.678 11.660 1.00 98.06 83 SER A O 1
ATOM 680 N N . TYR A 1 84 ? -1.577 1.390 11.969 1.00 97.81 84 TYR A N 1
ATOM 681 C CA . TYR A 1 84 ? -1.708 1.015 10.564 1.00 97.81 84 TYR A CA 1
ATOM 682 C C . TYR A 1 84 ? -1.986 2.226 9.658 1.00 97.81 84 TYR A C 1
ATOM 684 O O . TYR A 1 84 ? -1.367 2.374 8.607 1.00 97.81 84 TYR A O 1
ATOM 692 N N . GLY A 1 85 ? -2.854 3.150 10.079 1.00 97.31 85 GLY A N 1
ATOM 693 C CA . GLY A 1 85 ? -3.145 4.381 9.343 1.00 97.31 85 GLY A CA 1
ATOM 694 C C . GLY A 1 85 ? -1.925 5.294 9.190 1.00 97.31 85 GLY A C 1
ATOM 695 O O . GLY A 1 85 ? -1.695 5.836 8.106 1.00 97.31 85 GLY A O 1
ATOM 696 N N . ALA A 1 86 ? -1.112 5.435 10.241 1.00 96.69 86 ALA A N 1
ATOM 697 C CA . ALA A 1 86 ? 0.146 6.182 10.193 1.00 96.69 86 ALA A CA 1
ATOM 698 C C . ALA A 1 86 ? 1.171 5.531 9.249 1.00 96.69 86 ALA A C 1
ATOM 700 O O . ALA A 1 86 ? 1.854 6.229 8.489 1.00 96.69 86 ALA A O 1
ATOM 701 N N . HIS A 1 87 ? 1.241 4.197 9.248 1.00 95.56 87 HIS A N 1
ATOM 702 C CA . HIS A 1 87 ? 2.055 3.450 8.297 1.00 95.56 87 HIS A CA 1
ATOM 703 C C . HIS A 1 87 ? 1.592 3.698 6.853 1.00 95.56 87 HIS A C 1
ATOM 705 O O . HIS A 1 87 ? 2.397 4.127 6.028 1.00 95.56 87 HIS A O 1
ATOM 711 N N . LEU A 1 88 ? 0.294 3.560 6.560 1.00 96.44 88 LEU A N 1
ATOM 712 C CA . LEU A 1 88 ? -0.259 3.803 5.221 1.00 96.44 88 LEU A CA 1
ATOM 713 C C . LEU A 1 88 ? -0.003 5.229 4.715 1.00 96.44 88 LEU A C 1
ATOM 715 O O . LEU A 1 88 ? 0.313 5.404 3.545 1.00 96.44 88 LEU A O 1
ATOM 719 N N . LEU A 1 89 ? -0.085 6.249 5.578 1.00 95.81 89 LEU A N 1
ATOM 720 C CA . LEU A 1 89 ? 0.271 7.630 5.215 1.00 95.81 89 LEU A CA 1
ATOM 721 C C . LEU A 1 89 ? 1.745 7.777 4.814 1.00 95.81 89 LEU A C 1
ATOM 723 O O . LEU A 1 89 ? 2.081 8.597 3.959 1.00 95.81 89 LEU A O 1
ATOM 727 N N . THR A 1 90 ? 2.632 7.020 5.456 1.00 95.62 90 THR A N 1
ATOM 728 C CA . THR A 1 90 ? 4.061 7.013 5.121 1.00 95.62 90 THR A CA 1
ATOM 729 C C . THR A 1 90 ? 4.271 6.353 3.762 1.00 95.62 90 THR A C 1
ATOM 731 O O . THR A 1 90 ? 4.867 6.970 2.879 1.00 95.62 90 THR A O 1
ATOM 734 N N . VAL A 1 91 ? 3.683 5.171 3.560 1.00 95.94 91 VAL A N 1
ATOM 735 C CA . VAL A 1 91 ? 3.759 4.429 2.295 1.00 95.94 91 VAL A CA 1
ATOM 736 C C . VAL A 1 91 ? 3.141 5.228 1.137 1.00 95.94 91 VAL A C 1
ATOM 738 O O . VAL A 1 91 ? 3.740 5.309 0.073 1.00 95.94 91 VAL A O 1
ATOM 741 N N . GLU A 1 92 ? 2.001 5.898 1.337 1.00 96.12 92 GLU A N 1
ATOM 742 C CA . GLU A 1 92 ? 1.353 6.765 0.332 1.00 96.12 92 GLU A CA 1
ATOM 743 C C . GLU A 1 92 ? 2.311 7.864 -0.160 1.00 96.12 92 GLU A C 1
ATOM 745 O O . GLU A 1 92 ? 2.455 8.097 -1.361 1.00 96.12 92 GLU A O 1
ATOM 750 N N . ARG A 1 93 ? 3.022 8.524 0.765 1.00 96.25 93 ARG A N 1
ATOM 751 C CA . ARG A 1 93 ? 3.990 9.583 0.433 1.00 96.25 93 ARG A CA 1
ATOM 752 C C . ARG A 1 93 ? 5.210 9.042 -0.303 1.00 96.25 93 ARG A C 1
ATOM 754 O O . ARG A 1 93 ? 5.685 9.696 -1.231 1.00 96.25 93 ARG A O 1
ATOM 761 N N . GLU A 1 94 ? 5.710 7.891 0.128 1.00 97.06 94 GLU A N 1
ATOM 762 C CA . GLU A 1 94 ? 6.835 7.180 -0.478 1.00 97.06 94 GLU A CA 1
ATOM 763 C C . GLU A 1 94 ? 6.508 6.746 -1.913 1.00 97.06 94 GLU A C 1
ATOM 765 O O . GLU A 1 94 ? 7.213 7.123 -2.851 1.00 97.06 94 GLU A O 1
ATOM 770 N N . VAL A 1 95 ? 5.382 6.055 -2.110 1.00 97.00 95 VAL A N 1
ATOM 771 C CA . VAL A 1 95 ? 4.901 5.616 -3.430 1.00 97.00 95 VAL A CA 1
ATOM 772 C C . VAL A 1 95 ? 4.665 6.814 -4.348 1.00 97.00 95 VAL A C 1
ATOM 774 O O . VAL A 1 95 ? 5.050 6.777 -5.515 1.00 97.00 95 VAL A O 1
ATOM 777 N N . ALA A 1 96 ? 4.119 7.920 -3.832 1.00 95.94 96 ALA A N 1
ATOM 778 C CA . ALA A 1 96 ? 3.946 9.136 -4.621 1.00 95.94 96 ALA A CA 1
ATOM 779 C C . ALA A 1 96 ? 5.279 9.730 -5.117 1.00 95.94 96 ALA A C 1
ATOM 781 O O . ALA A 1 96 ? 5.318 10.303 -6.207 1.00 95.94 96 ALA A O 1
ATOM 782 N N . GLN A 1 97 ? 6.370 9.616 -4.350 1.00 96.50 97 GLN A N 1
ATOM 783 C CA . GLN A 1 97 ? 7.702 10.043 -4.803 1.00 96.50 97 GLN A CA 1
ATOM 784 C C . GLN A 1 97 ? 8.272 9.107 -5.867 1.00 96.50 97 GLN A C 1
ATOM 786 O O . GLN A 1 97 ? 8.778 9.590 -6.880 1.00 96.50 97 GLN A O 1
ATOM 791 N N . VAL A 1 98 ? 8.137 7.794 -5.675 1.00 97.19 98 VAL A N 1
ATOM 792 C CA . VAL A 1 98 ? 8.568 6.785 -6.654 1.00 97.19 98 VAL A CA 1
ATOM 793 C C . VAL A 1 98 ? 7.821 6.963 -7.974 1.00 97.19 98 VAL A C 1
ATOM 795 O O . VAL A 1 98 ? 8.458 7.048 -9.020 1.00 97.19 98 VAL A O 1
ATOM 798 N N . ARG A 1 99 ? 6.493 7.134 -7.942 1.00 96.44 99 ARG A N 1
ATOM 799 C CA . ARG A 1 99 ? 5.683 7.388 -9.144 1.00 96.44 99 ARG A CA 1
ATOM 800 C C . ARG A 1 99 ? 6.150 8.637 -9.892 1.00 96.44 99 ARG A C 1
ATOM 802 O O . ARG A 1 99 ? 6.422 8.562 -11.079 1.00 96.44 99 ARG A O 1
ATOM 809 N N . ARG A 1 100 ? 6.377 9.751 -9.184 1.00 95.81 100 ARG A N 1
ATOM 810 C CA . ARG A 1 100 ? 6.929 10.977 -9.794 1.00 95.81 100 ARG A CA 1
ATOM 811 C C . ARG A 1 100 ? 8.309 10.767 -10.420 1.00 95.81 100 ARG A C 1
ATOM 813 O O . ARG A 1 100 ? 8.633 11.438 -11.394 1.00 95.81 100 ARG A O 1
ATOM 820 N N . ALA A 1 101 ? 9.151 9.914 -9.839 1.00 96.25 101 ALA A N 1
ATOM 821 C CA . ALA A 1 101 ? 10.456 9.591 -10.410 1.00 96.25 101 ALA A CA 1
ATOM 822 C C . ALA A 1 101 ? 10.329 8.736 -11.680 1.00 96.25 101 ALA A C 1
ATOM 824 O O . ALA A 1 101 ? 11.057 8.982 -12.639 1.00 96.25 101 ALA A O 1
ATOM 825 N N . LEU A 1 102 ? 9.387 7.789 -11.704 1.00 95.56 102 LEU A N 1
ATOM 826 C CA . LEU A 1 102 ? 9.063 6.983 -12.884 1.00 95.56 102 LEU A CA 1
ATOM 827 C C . LEU A 1 102 ? 8.513 7.858 -14.018 1.00 95.56 102 LEU A C 1
ATOM 829 O O . LEU A 1 102 ? 9.050 7.809 -15.120 1.00 95.56 102 LEU A O 1
ATOM 833 N N . ASP A 1 103 ? 7.547 8.736 -13.727 1.00 93.12 103 ASP A N 1
ATOM 834 C CA . ASP A 1 103 ? 6.935 9.637 -14.716 1.00 93.12 103 ASP A CA 1
ATOM 835 C C . ASP A 1 103 ? 7.986 10.510 -15.431 1.00 93.12 103 ASP A C 1
ATOM 837 O O . ASP A 1 103 ? 7.936 10.704 -16.645 1.00 93.12 103 ASP A O 1
ATOM 841 N N . ARG A 1 104 ? 8.991 11.000 -14.688 1.00 92.88 104 ARG A N 1
ATOM 842 C CA . ARG A 1 104 ? 10.104 11.795 -15.240 1.00 92.88 104 ARG A CA 1
ATOM 843 C C . ARG A 1 104 ? 11.068 10.999 -16.116 1.00 92.88 104 ARG A C 1
ATOM 845 O O . ARG A 1 104 ? 11.784 11.616 -16.887 1.00 92.88 104 ARG A O 1
ATOM 852 N N . ARG A 1 105 ? 11.154 9.674 -15.956 1.00 88.62 105 ARG A N 1
ATOM 853 C CA . ARG A 1 105 ? 11.997 8.803 -16.799 1.00 88.62 105 ARG A CA 1
ATOM 854 C C . ARG A 1 105 ? 11.285 8.380 -18.081 1.00 88.62 105 ARG A C 1
ATOM 856 O O . ARG A 1 105 ? 11.950 7.967 -19.024 1.00 88.62 105 ARG A O 1
ATOM 863 N N . SER A 1 106 ? 9.956 8.435 -18.091 1.00 77.06 106 SER A N 1
ATOM 864 C CA . SER A 1 106 ? 9.118 8.121 -19.252 1.00 77.06 106 SER A CA 1
ATOM 865 C C . SER A 1 106 ? 8.883 9.318 -20.183 1.00 77.06 106 SER A C 1
ATOM 867 O O . SER A 1 106 ? 8.251 9.143 -21.222 1.00 77.06 106 SER A O 1
ATOM 869 N N . THR A 1 107 ? 9.366 10.509 -19.808 1.00 59.62 107 THR A N 1
ATOM 870 C CA . THR A 1 107 ? 9.347 11.746 -20.609 1.00 59.62 107 THR A CA 1
ATOM 871 C C . THR A 1 107 ? 10.748 12.041 -21.120 1.00 59.62 107 THR A C 1
ATOM 873 O O . THR A 1 107 ? 10.869 12.440 -22.297 1.00 59.62 107 THR A O 1
#

Radius of gyration: 16.39 Å; chains: 1; bounding box: 42×28×47 Å

Foldseek 3Di:
DDADPQADDLPDPCRQVRLLVVLCVLDDVVCVVDPCRVVSLSSLVVSLVVLVVVLVVLVVCLVVLVVVDDPPVSVVSNVVSVVVNVVSVVVNVNSVVVNVSVVVVVD

pLDDT: mean 95.54, std 5.64, range [59.62, 98.38]